Protein AF-A0A968SMR2-F1 (afdb_monomer_lite)

Foldseek 3Di:
DDPDPDPPPPCDLVQQQQWQKDFQPQWAPPPDQFIAAPVRDTHRHDPQRSQLLVQRPRPDGLNVSQVVDPDGDRSVVVVVCVVRRGMDTHGDD

Secondary structure (DSSP, 8-state):
--PPPP------HHHHTTSEEEE-TT-BSTTSSEEE-TT--EEE--HHHHHHHHH--SSSBHHHHHHH-SSPPPHHHHHHHHHTTSEEEE---

pLDDT: mean 86.88, std 14.04, range [44.16, 96.81]

Radius of gyration: 13.29 Å; chains: 1; bounding box: 29×33×32 Å

Sequence (93 aa):
MGKPPLPVHSWDPESILTATAHLSPCITRWPSQNVFNYRYEVITLSDPAYAFLQAVDGQQTVGSLLGTLADPLVPAEVLKLVEQGLLLLEPRS

Structure (mmCIF, N/CA/C/O backbone):
data_AF-A0A968SMR2-F1
#
_entry.id   AF-A0A968SM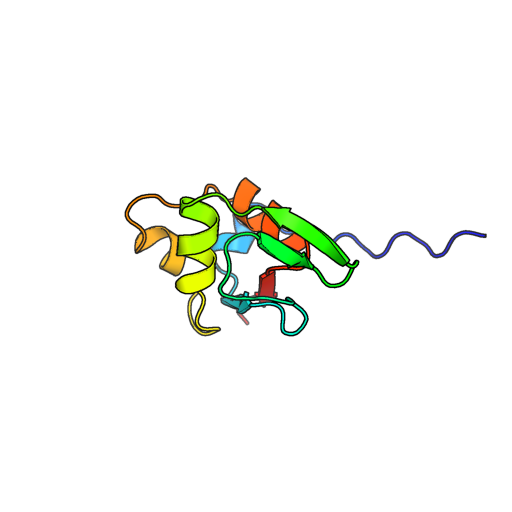R2-F1
#
loop_
_atom_site.group_PDB
_atom_site.id
_atom_site.type_symbol
_atom_site.label_atom_id
_atom_site.label_alt_id
_atom_site.label_comp_id
_atom_site.label_asym_id
_atom_site.label_entity_id
_atom_site.label_seq_id
_atom_site.pdbx_PDB_ins_code
_atom_site.Cartn_x
_atom_site.Cartn_y
_atom_site.Cartn_z
_atom_site.occupancy
_atom_site.B_iso_or_equiv
_atom_site.auth_seq_id
_atom_site.auth_comp_id
_atom_site.auth_asym_id
_atom_site.auth_atom_id
_atom_site.pdbx_PDB_model_num
ATOM 1 N N . MET A 1 1 ? 13.702 21.146 -21.053 1.00 44.16 1 MET A N 1
ATOM 2 C CA . MET A 1 1 ? 14.240 20.323 -19.948 1.00 44.16 1 MET A CA 1
ATOM 3 C C . MET A 1 1 ? 13.493 20.696 -18.682 1.00 44.16 1 MET A C 1
ATOM 5 O O . MET A 1 1 ? 13.405 21.882 -18.408 1.00 44.16 1 MET A O 1
ATOM 9 N N . GLY A 1 2 ? 12.940 19.713 -17.968 1.00 48.78 2 GLY A N 1
ATOM 10 C CA . GLY A 1 2 ? 12.288 19.906 -16.668 1.00 48.78 2 GLY A CA 1
ATOM 11 C C . GLY A 1 2 ? 10.771 20.068 -16.741 1.00 48.78 2 GLY A C 1
ATOM 12 O O . GLY A 1 2 ? 10.259 21.171 -16.597 1.00 48.78 2 GLY A O 1
ATOM 13 N N . LYS A 1 3 ? 10.035 18.962 -16.922 1.00 49.12 3 LYS A N 1
ATOM 14 C CA . LYS A 1 3 ? 8.667 18.899 -16.383 1.00 49.12 3 LYS A CA 1
ATOM 15 C C . LYS A 1 3 ? 8.829 19.137 -14.872 1.00 49.12 3 LYS A C 1
ATOM 17 O O . LYS A 1 3 ? 9.662 18.433 -14.292 1.00 49.12 3 LYS A O 1
ATOM 22 N N . PRO A 1 4 ? 8.149 20.116 -14.247 1.00 47.56 4 PRO A N 1
ATOM 23 C CA . PRO A 1 4 ? 8.200 20.242 -12.795 1.00 47.56 4 PRO A CA 1
ATOM 24 C C . PRO A 1 4 ? 7.841 18.875 -12.191 1.00 47.56 4 PRO A C 1
ATOM 26 O O . PRO A 1 4 ? 6.985 18.188 -12.767 1.00 47.56 4 PRO A O 1
ATOM 29 N N . PRO A 1 5 ? 8.531 18.428 -11.123 1.00 53.53 5 PRO A N 1
ATOM 30 C CA . PRO A 1 5 ? 8.181 17.176 -10.468 1.00 53.53 5 PRO A CA 1
ATOM 31 C C . PRO A 1 5 ? 6.684 17.223 -10.184 1.00 53.53 5 PRO A C 1
ATOM 33 O O . PRO A 1 5 ? 6.179 18.245 -9.712 1.00 53.53 5 PRO A O 1
ATOM 36 N N . LEU A 1 6 ? 5.970 16.162 -10.574 1.00 47.38 6 LEU A N 1
ATOM 37 C CA . LEU A 1 6 ? 4.552 16.046 -10.254 1.00 47.38 6 LEU A CA 1
ATOM 38 C C . LEU A 1 6 ? 4.419 16.341 -8.758 1.00 47.38 6 LEU A C 1
ATOM 40 O O . LEU A 1 6 ? 5.242 15.816 -8.001 1.00 47.38 6 LEU A O 1
ATOM 44 N N . PRO A 1 7 ? 3.484 17.217 -8.345 1.00 46.22 7 PRO A N 1
ATOM 45 C CA . PRO A 1 7 ? 3.324 17.544 -6.941 1.00 46.22 7 PRO A CA 1
ATOM 46 C C . PRO A 1 7 ? 3.183 16.225 -6.193 1.00 46.22 7 PRO A C 1
ATOM 48 O O . PRO A 1 7 ? 2.249 15.463 -6.444 1.00 46.22 7 PRO A O 1
ATOM 51 N N . VAL A 1 8 ? 4.182 15.922 -5.362 1.00 53.97 8 VAL A N 1
ATOM 52 C CA . VAL A 1 8 ? 4.140 14.774 -4.467 1.00 53.97 8 VAL A CA 1
ATOM 53 C C . VAL A 1 8 ? 2.932 15.056 -3.601 1.00 53.97 8 VAL A C 1
ATOM 55 O O . VAL A 1 8 ? 2.932 16.040 -2.865 1.00 53.97 8 VAL A O 1
ATOM 58 N N . HIS A 1 9 ? 1.859 14.289 -3.783 1.00 56.91 9 HIS A N 1
ATOM 59 C CA . HIS A 1 9 ? 0.715 14.395 -2.900 1.00 56.91 9 HIS A CA 1
ATOM 60 C C . HIS A 1 9 ? 1.240 13.983 -1.528 1.00 56.91 9 HIS A C 1
ATOM 62 O O . HIS A 1 9 ? 1.515 12.807 -1.293 1.00 56.91 9 HIS A O 1
ATOM 68 N N . SER A 1 10 ? 1.520 14.976 -0.690 1.00 61.91 10 SER A N 1
ATOM 69 C CA . SER A 1 10 ? 2.084 14.813 0.640 1.00 61.91 10 SER A CA 1
ATOM 70 C C . SER A 1 10 ? 0.978 14.280 1.535 1.00 61.91 10 SER A C 1
ATOM 72 O O . SER A 1 10 ? 0.322 15.024 2.251 1.00 61.91 10 SER A O 1
ATOM 74 N N . TRP A 1 11 ? 0.712 12.985 1.390 1.00 73.75 11 TRP A N 1
ATOM 75 C C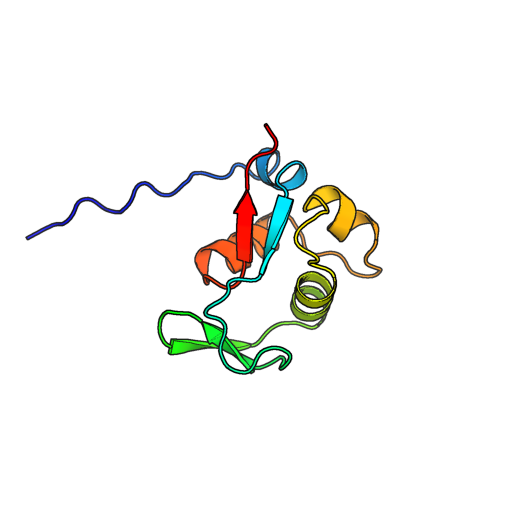A . TRP A 1 11 ? -0.096 12.218 2.314 1.00 73.75 11 TRP A CA 1
ATOM 76 C C . TRP A 1 11 ? 0.650 12.173 3.647 1.00 73.75 11 TRP A C 1
ATOM 78 O O . TRP A 1 11 ? 1.645 11.462 3.790 1.00 73.75 11 TRP A O 1
ATOM 88 N N . ASP A 1 12 ? 0.189 12.950 4.620 1.00 75.44 12 ASP A N 1
ATOM 89 C CA . ASP A 1 12 ? 0.689 12.852 5.985 1.00 75.44 12 ASP A CA 1
ATOM 90 C C . ASP A 1 12 ? 0.255 11.509 6.599 1.00 75.44 12 ASP A C 1
ATOM 92 O O . ASP A 1 12 ? -0.869 11.064 6.338 1.00 75.44 12 ASP A O 1
ATOM 96 N N . PRO A 1 13 ? 1.077 10.867 7.452 1.00 68.75 13 PRO A N 1
ATOM 97 C CA . PRO A 1 13 ? 0.775 9.556 8.034 1.00 68.75 13 PRO A CA 1
ATOM 98 C C . PRO A 1 13 ? -0.589 9.467 8.731 1.00 68.75 13 PRO A C 1
ATOM 100 O O . PRO A 1 13 ? -1.217 8.414 8.723 1.00 68.75 13 PRO A O 1
ATOM 103 N N . GLU A 1 14 ? -1.064 10.565 9.318 1.00 76.19 14 GLU A N 1
ATOM 104 C CA . GLU A 1 14 ? -2.374 10.619 9.976 1.00 76.19 14 GLU A CA 1
ATOM 105 C C . GLU A 1 14 ? -3.529 10.718 8.969 1.00 76.19 14 GLU A C 1
ATOM 107 O O . GLU A 1 14 ? -4.595 10.142 9.183 1.00 76.19 14 GLU A O 1
ATOM 112 N N . SER A 1 15 ? -3.308 11.391 7.835 1.00 83.00 15 SER A N 1
ATOM 113 C CA . SER A 1 15 ? -4.320 11.576 6.789 1.00 83.00 15 SER A CA 1
ATOM 114 C C . SER A 1 15 ? -4.599 10.302 5.990 1.00 83.00 15 SER A C 1
ATOM 116 O O . SER A 1 15 ? -5.707 10.122 5.490 1.00 83.00 15 SER A O 1
ATOM 118 N N . ILE A 1 16 ? -3.636 9.376 5.907 1.00 88.88 16 ILE A N 1
ATOM 119 C CA . ILE A 1 16 ? -3.836 8.129 5.156 1.00 88.88 16 ILE A CA 1
ATOM 120 C C . ILE A 1 16 ? -4.855 7.225 5.839 1.00 88.88 16 ILE A C 1
ATOM 122 O O . ILE A 1 16 ? -5.578 6.501 5.167 1.00 88.88 16 ILE A O 1
ATOM 126 N N . LEU A 1 17 ? -4.920 7.259 7.175 1.00 91.94 17 LEU A N 1
ATOM 127 C CA . LEU A 1 17 ? -5.751 6.345 7.962 1.00 91.94 17 LEU A CA 1
ATOM 128 C C . LEU A 1 17 ? -7.245 6.547 7.687 1.00 91.94 17 LEU A C 1
ATOM 130 O O . LEU A 1 17 ? -8.039 5.611 7.822 1.00 91.94 17 LEU A O 1
ATOM 134 N N . THR A 1 18 ? -7.630 7.756 7.284 1.00 92.50 18 THR A N 1
ATOM 135 C CA . THR A 1 18 ? -9.008 8.110 6.940 1.00 92.50 18 THR A CA 1
ATOM 136 C C . THR A 1 18 ? -9.306 7.980 5.447 1.00 92.50 18 THR A C 1
ATOM 138 O O . THR A 1 18 ? -10.481 7.996 5.085 1.00 92.50 18 THR A O 1
ATOM 141 N N . ALA A 1 19 ? -8.286 7.816 4.598 1.00 92.56 19 ALA A N 1
ATOM 142 C CA . ALA A 1 19 ? -8.437 7.657 3.157 1.00 92.56 19 ALA A CA 1
ATOM 143 C C . ALA A 1 19 ? -8.948 6.257 2.793 1.00 92.56 19 ALA A C 1
ATOM 145 O O . ALA A 1 19 ? -8.535 5.260 3.395 1.00 92.56 19 ALA A O 1
ATOM 146 N N . THR A 1 20 ? -9.825 6.180 1.793 1.00 94.75 20 THR A N 1
ATOM 147 C CA . THR A 1 20 ? -10.299 4.914 1.222 1.00 94.75 20 THR A CA 1
ATOM 148 C C . THR A 1 20 ? -9.194 4.310 0.367 1.00 94.75 20 THR A C 1
ATOM 150 O O . THR A 1 20 ? -8.603 4.986 -0.480 1.00 94.75 20 THR A O 1
ATOM 153 N N . ALA A 1 21 ? -8.885 3.039 0.612 1.00 94.69 21 ALA A N 1
ATOM 154 C CA . ALA A 1 21 ? -7.834 2.332 -0.103 1.00 94.69 21 ALA A CA 1
ATOM 155 C C . ALA A 1 21 ? -8.400 1.645 -1.350 1.00 94.69 21 ALA A C 1
ATOM 157 O O . ALA A 1 21 ? -9.395 0.929 -1.267 1.00 94.69 21 ALA A O 1
ATOM 158 N N . HIS A 1 22 ? -7.729 1.804 -2.489 1.00 95.12 22 HIS A N 1
ATOM 159 C CA . HIS A 1 22 ? -8.059 1.131 -3.744 1.00 95.12 22 HIS A CA 1
ATOM 160 C C . HIS A 1 22 ? -6.822 0.449 -4.321 1.00 95.12 22 HIS A C 1
ATOM 162 O O . HIS A 1 22 ? -5.728 1.014 -4.327 1.00 95.12 22 HIS A O 1
ATOM 168 N N . LEU A 1 23 ? -6.989 -0.758 -4.861 1.00 94.25 23 LEU A N 1
ATOM 169 C CA . LEU A 1 23 ? -5.924 -1.397 -5.627 1.00 94.25 23 LEU A CA 1
ATOM 170 C C . LEU A 1 23 ? -5.703 -0.660 -6.945 1.00 94.25 23 LEU A C 1
ATOM 172 O O . LEU A 1 23 ? -6.654 -0.296 -7.641 1.00 94.25 23 LEU A O 1
ATOM 176 N N . SER A 1 24 ? -4.438 -0.493 -7.321 1.00 93.12 24 SER A N 1
ATOM 177 C CA . SER A 1 24 ? -4.105 0.037 -8.637 1.00 93.12 24 SER A CA 1
ATOM 178 C C . SER A 1 24 ? -4.623 -0.899 -9.745 1.00 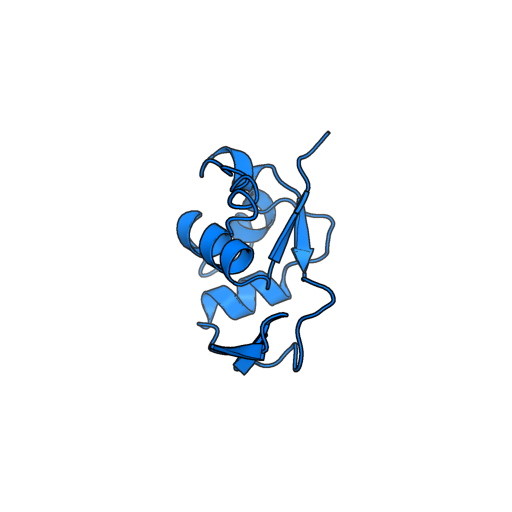93.12 24 SER A C 1
ATOM 180 O O . SER A 1 24 ? -4.307 -2.090 -9.744 1.00 93.12 24 SER A O 1
ATOM 182 N N . PRO A 1 25 ? -5.343 -0.390 -10.762 1.00 88.75 25 PRO A N 1
ATOM 183 C CA . PRO A 1 25 ? -5.857 -1.218 -11.860 1.00 88.75 25 PRO A CA 1
ATOM 184 C C . PRO A 1 25 ? -4.752 -1.727 -12.801 1.00 88.75 25 PRO A C 1
ATOM 186 O O . PRO A 1 25 ? -4.974 -2.639 -13.591 1.00 88.75 25 PRO A O 1
ATOM 189 N N . CYS A 1 26 ? -3.556 -1.137 -12.725 1.00 86.69 26 CYS A N 1
ATOM 190 C CA . CYS A 1 26 ? -2.423 -1.440 -13.598 1.00 86.69 26 CYS A CA 1
ATOM 191 C C . CYS A 1 26 ? -1.440 -2.467 -13.003 1.00 86.69 26 CYS A C 1
ATOM 193 O O . CYS A 1 26 ? -0.350 -2.641 -13.551 1.00 86.69 26 CYS A O 1
ATOM 195 N N . ILE A 1 27 ? -1.767 -3.119 -11.878 1.00 92.19 27 ILE A N 1
ATOM 196 C CA . ILE A 1 27 ? -0.880 -4.128 -11.283 1.00 92.19 27 ILE A CA 1
ATOM 197 C C . ILE A 1 27 ? -0.920 -5.388 -12.140 1.00 92.19 27 ILE A C 1
ATOM 199 O O . ILE A 1 27 ? -1.951 -6.045 -12.277 1.00 92.19 27 ILE A O 1
ATOM 203 N N . THR A 1 28 ? 0.228 -5.770 -12.686 1.00 92.06 28 THR A N 1
ATOM 204 C CA . THR A 1 28 ? 0.328 -6.992 -13.486 1.00 92.06 28 THR A CA 1
ATOM 205 C C . THR A 1 28 ? 0.746 -8.161 -12.597 1.00 92.06 28 THR A C 1
ATOM 207 O O . THR A 1 28 ? 1.616 -8.020 -11.736 1.00 92.06 28 THR A O 1
ATOM 210 N N . ARG A 1 29 ? 0.153 -9.340 -12.837 1.00 91.00 29 ARG A N 1
ATOM 211 C CA . ARG A 1 29 ? 0.328 -10.591 -12.062 1.00 91.00 29 ARG A CA 1
ATOM 212 C C . ARG A 1 29 ? -0.266 -10.590 -10.653 1.00 91.00 29 ARG A C 1
ATOM 214 O O . ARG A 1 29 ? -0.069 -11.564 -9.929 1.00 91.00 29 ARG A O 1
ATOM 221 N N . TRP A 1 30 ? -1.025 -9.569 -10.264 1.00 91.44 30 TRP A N 1
ATOM 222 C CA . TRP A 1 30 ? -1.869 -9.650 -9.071 1.00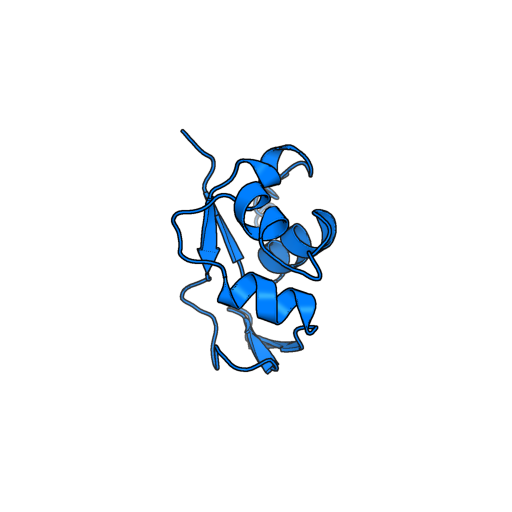 91.44 30 TRP A CA 1
ATOM 223 C C . TRP A 1 30 ? -2.925 -10.763 -9.253 1.00 91.44 30 TRP A C 1
ATOM 225 O O . TRP A 1 30 ? -3.497 -10.842 -10.344 1.00 91.44 30 TRP A O 1
ATOM 235 N N . PRO A 1 31 ? -3.177 -11.646 -8.263 1.00 91.56 31 PRO A N 1
ATOM 236 C CA . PRO A 1 31 ? -2.725 -11.617 -6.865 1.00 91.56 31 PRO A CA 1
ATOM 237 C C . PRO A 1 31 ? -1.524 -12.535 -6.543 1.00 91.56 31 PRO A C 1
ATOM 239 O O . PRO A 1 31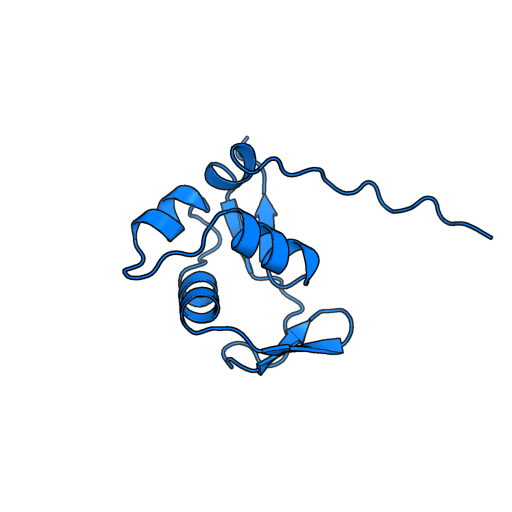 ? -1.608 -13.405 -5.679 1.00 91.56 31 PRO A O 1
ATOM 242 N N . SER A 1 32 ? -0.380 -12.344 -7.206 1.00 93.31 32 SER A N 1
ATOM 243 C CA . SER A 1 32 ? 0.908 -12.949 -6.810 1.00 93.31 32 SER A CA 1
ATOM 244 C C . SER A 1 32 ? 1.664 -12.054 -5.818 1.00 93.31 32 SER A C 1
ATOM 246 O O . SER A 1 32 ? 1.493 -10.842 -5.843 1.00 93.31 32 SER A O 1
ATOM 248 N N . GLN A 1 33 ? 2.576 -12.613 -5.012 1.00 93.44 33 GLN A N 1
ATOM 249 C CA . GLN A 1 33 ? 3.498 -11.814 -4.179 1.00 93.44 33 GLN A CA 1
ATOM 250 C C . GLN A 1 33 ? 4.580 -11.083 -4.997 1.00 93.44 33 GLN A C 1
ATOM 252 O O . GLN A 1 33 ? 5.145 -10.098 -4.537 1.00 93.44 33 GLN A O 1
ATOM 257 N N . ASN A 1 34 ? 4.867 -11.547 -6.217 1.00 94.19 34 ASN A N 1
ATOM 258 C CA . ASN A 1 34 ? 5.789 -10.893 -7.144 1.00 94.19 34 ASN A CA 1
ATOM 259 C C . ASN A 1 34 ? 4.990 -10.248 -8.278 1.00 94.19 34 ASN A C 1
ATOM 261 O O . ASN A 1 34 ? 4.559 -10.940 -9.210 1.00 94.19 34 ASN A O 1
ATOM 265 N N . VAL A 1 35 ? 4.792 -8.937 -8.186 1.00 94.69 35 VAL A N 1
ATOM 266 C CA . VAL A 1 35 ? 3.994 -8.152 -9.135 1.00 94.69 35 VAL A CA 1
ATOM 267 C C . VAL A 1 35 ? 4.855 -7.188 -9.928 1.00 94.69 35 VAL A C 1
ATOM 269 O O . VAL A 1 35 ? 5.979 -6.868 -9.543 1.00 94.69 35 VAL A O 1
ATOM 272 N N . PHE A 1 36 ? 4.301 -6.707 -11.035 1.00 92.81 36 PHE A N 1
ATOM 273 C CA . PHE A 1 36 ? 4.848 -5.555 -11.736 1.00 92.81 36 PHE A CA 1
ATOM 274 C C . PHE A 1 36 ? 3.940 -4.358 -11.499 1.00 92.81 36 PHE A C 1
ATOM 276 O O . PHE A 1 36 ? 2.724 -4.447 -11.702 1.00 92.81 36 PHE A O 1
ATOM 283 N N . ASN A 1 37 ? 4.531 -3.245 -11.074 1.00 91.12 37 ASN A N 1
ATOM 284 C CA . ASN A 1 37 ? 3.812 -1.981 -11.020 1.00 91.12 37 ASN A CA 1
ATOM 285 C C . ASN A 1 37 ? 3.635 -1.386 -12.430 1.00 91.12 37 ASN A C 1
ATOM 287 O O . ASN A 1 37 ? 4.133 -1.916 -13.425 1.00 91.12 37 ASN A O 1
ATOM 291 N N . TYR A 1 38 ? 2.971 -0.232 -12.515 1.00 86.88 38 TYR A N 1
ATOM 292 C CA . TYR A 1 38 ? 2.787 0.498 -13.776 1.00 86.88 38 TYR A CA 1
ATOM 293 C C . TYR A 1 38 ? 4.107 0.826 -14.504 1.00 86.88 38 TYR A C 1
ATOM 295 O O . TYR A 1 38 ? 4.141 0.941 -15.727 1.00 86.88 38 TYR A O 1
ATOM 303 N N . ARG A 1 39 ? 5.210 0.967 -13.762 1.00 89.69 39 ARG A N 1
ATOM 304 C CA . ARG A 1 39 ? 6.545 1.258 -14.302 1.00 89.69 39 ARG A CA 1
ATOM 305 C C . ARG A 1 39 ? 7.295 -0.003 -14.745 1.00 89.69 39 ARG A C 1
ATOM 307 O O . ARG A 1 39 ? 8.458 0.107 -15.121 1.00 89.69 39 ARG A O 1
ATOM 314 N N . TYR A 1 40 ? 6.644 -1.171 -14.725 1.00 89.56 40 TYR A N 1
ATOM 315 C CA . TYR A 1 40 ? 7.237 -2.488 -14.980 1.00 89.56 40 TYR A CA 1
ATOM 316 C C . TYR A 1 40 ? 8.386 -2.842 -14.022 1.00 89.56 40 TYR A C 1
ATOM 318 O O . TYR A 1 40 ? 9.231 -3.682 -14.329 1.00 89.56 40 TYR A O 1
ATOM 326 N N . GLU A 1 41 ? 8.412 -2.226 -12.841 1.00 90.94 41 GLU A N 1
ATOM 327 C CA . GLU A 1 41 ? 9.345 -2.576 -11.776 1.00 90.94 41 GLU A CA 1
ATOM 328 C C . GLU A 1 41 ? 8.826 -3.823 -11.057 1.00 90.94 41 GLU A C 1
ATOM 330 O O . GLU A 1 41 ? 7.631 -3.933 -10.767 1.00 90.94 41 GLU A O 1
ATOM 335 N N . VAL A 1 42 ? 9.724 -4.769 -10.774 1.00 93.50 42 VAL A N 1
ATOM 336 C CA . VAL A 1 42 ? 9.390 -5.962 -9.989 1.00 93.50 42 VAL A CA 1
ATOM 337 C C . VAL A 1 42 ? 9.264 -5.552 -8.530 1.00 93.50 42 VAL A C 1
ATOM 339 O O . VAL A 1 42 ? 10.244 -5.119 -7.924 1.00 93.50 42 VAL A O 1
ATOM 342 N N . ILE A 1 43 ? 8.074 -5.722 -7.964 1.00 94.25 43 ILE A N 1
ATOM 343 C CA . ILE A 1 43 ? 7.824 -5.525 -6.541 1.00 94.25 43 ILE A CA 1
ATOM 344 C C . ILE A 1 43 ? 7.552 -6.884 -5.904 1.00 94.25 43 ILE A C 1
ATOM 346 O O . ILE A 1 43 ? 6.605 -7.582 -6.275 1.00 94.25 43 ILE A O 1
ATOM 350 N N . THR A 1 44 ? 8.390 -7.245 -4.937 1.00 95.06 44 THR A N 1
ATOM 351 C CA . THR A 1 44 ? 8.174 -8.400 -4.063 1.00 95.06 44 THR A CA 1
ATOM 352 C C . THR A 1 44 ? 7.493 -7.915 -2.792 1.00 95.06 44 THR A C 1
ATOM 354 O O . THR A 1 44 ? 8.058 -7.125 -2.035 1.00 95.06 44 THR A O 1
ATOM 357 N N . LEU A 1 45 ? 6.261 -8.365 -2.587 1.00 95.25 45 LEU A N 1
ATOM 358 C CA . LEU A 1 45 ? 5.451 -8.050 -1.421 1.00 95.25 45 LEU A CA 1
ATOM 359 C C . LEU A 1 45 ? 5.883 -8.921 -0.242 1.00 95.25 45 LEU A C 1
ATOM 361 O O . LEU A 1 45 ? 6.028 -10.134 -0.388 1.00 95.25 45 LEU A O 1
ATOM 365 N N . SER A 1 46 ? 6.061 -8.301 0.922 1.00 95.50 46 SER A N 1
ATOM 366 C CA . SER A 1 46 ? 6.126 -9.030 2.188 1.00 95.50 46 SER A CA 1
ATOM 367 C C . SER A 1 46 ? 4.761 -9.648 2.502 1.00 95.50 46 SER A C 1
ATOM 369 O O . SER A 1 46 ? 3.738 -9.186 1.992 1.00 95.50 46 SER A O 1
ATOM 371 N N . ASP A 1 47 ? 4.722 -10.667 3.358 1.00 95.62 47 ASP A N 1
ATOM 372 C CA . ASP A 1 47 ? 3.465 -11.277 3.803 1.00 95.62 47 ASP A CA 1
ATOM 373 C C . ASP A 1 47 ? 2.441 -10.263 4.355 1.00 95.62 47 ASP A C 1
ATOM 375 O O . ASP A 1 47 ? 1.302 -10.290 3.876 1.00 95.62 47 ASP A O 1
ATOM 379 N N . PRO A 1 48 ? 2.796 -9.306 5.244 1.00 95.88 48 PRO A N 1
ATOM 380 C CA . PRO A 1 48 ? 1.837 -8.299 5.703 1.00 95.88 48 PRO A CA 1
ATOM 381 C C . PRO A 1 48 ? 1.394 -7.350 4.582 1.00 95.88 48 PRO A C 1
ATOM 383 O O . PRO A 1 48 ? 0.228 -6.960 4.529 1.00 95.88 48 PRO A O 1
ATOM 386 N N . ALA A 1 49 ? 2.274 -7.019 3.628 1.00 95.75 49 ALA A N 1
ATOM 387 C CA . ALA A 1 49 ? 1.906 -6.168 2.497 1.00 95.75 49 ALA A CA 1
ATOM 388 C C . ALA A 1 49 ? 0.959 -6.872 1.524 1.00 95.75 49 ALA A C 1
ATOM 390 O O . ALA A 1 49 ? 0.009 -6.270 1.023 1.00 95.75 49 ALA A O 1
ATOM 391 N N . TYR A 1 50 ? 1.200 -8.156 1.280 1.00 96.31 50 TYR A N 1
ATOM 392 C CA . TYR A 1 50 ? 0.324 -8.996 0.481 1.00 96.31 50 TYR A CA 1
ATOM 393 C C . TYR A 1 50 ? -1.050 -9.137 1.141 1.00 96.31 50 TYR A C 1
ATOM 395 O O . TYR A 1 50 ? -2.057 -8.874 0.487 1.00 96.31 50 TYR A O 1
ATOM 403 N N . ALA A 1 51 ? -1.094 -9.458 2.438 1.00 95.94 51 ALA A N 1
ATOM 404 C CA . ALA A 1 51 ? -2.337 -9.574 3.198 1.00 95.94 51 ALA A CA 1
ATOM 405 C C . ALA A 1 51 ? -3.129 -8.258 3.210 1.00 95.94 51 ALA A C 1
ATOM 407 O O . ALA A 1 51 ? -4.339 -8.266 2.985 1.00 95.94 51 ALA A O 1
ATOM 408 N N . PHE A 1 52 ? -2.448 -7.122 3.394 1.00 96.81 52 PHE A N 1
ATOM 409 C CA . PHE A 1 52 ? -3.073 -5.806 3.306 1.00 96.81 52 PHE A CA 1
ATOM 410 C C . PHE A 1 52 ? -3.704 -5.568 1.933 1.00 96.81 52 PHE A C 1
ATOM 412 O O . PHE A 1 52 ? -4.893 -5.274 1.860 1.00 96.81 52 PHE A O 1
ATOM 419 N N . LEU A 1 53 ? -2.954 -5.752 0.841 1.00 95.62 53 LEU A N 1
ATOM 420 C CA . LEU A 1 53 ? -3.470 -5.559 -0.519 1.00 95.62 53 LEU A CA 1
ATOM 421 C C . LEU A 1 53 ? -4.616 -6.527 -0.860 1.00 95.62 53 LEU A C 1
ATOM 423 O O . LEU A 1 53 ? -5.515 -6.156 -1.608 1.00 95.62 53 LEU A O 1
ATOM 427 N N . GLN A 1 54 ? -4.626 -7.744 -0.307 1.00 95.62 54 GLN A N 1
ATOM 428 C CA . GLN A 1 54 ? -5.752 -8.675 -0.452 1.00 95.62 54 GLN A CA 1
ATOM 429 C C . GLN A 1 54 ? -7.017 -8.213 0.278 1.00 95.62 54 GLN A C 1
ATOM 431 O O . GLN A 1 54 ? -8.116 -8.530 -0.171 1.00 95.62 54 GLN A O 1
ATOM 436 N N . ALA A 1 55 ? -6.873 -7.485 1.387 1.00 95.25 55 ALA A N 1
ATOM 437 C CA . ALA A 1 55 ? -7.996 -6.947 2.147 1.00 95.25 55 ALA A CA 1
ATOM 438 C C . ALA A 1 55 ? -8.592 -5.672 1.519 1.00 95.25 55 ALA A C 1
ATOM 440 O O . ALA A 1 55 ? -9.719 -5.308 1.846 1.00 95.25 55 ALA A O 1
ATOM 441 N N . VAL A 1 56 ? -7.862 -4.997 0.621 1.00 95.50 56 VAL A N 1
ATOM 442 C CA . VAL A 1 56 ? -8.333 -3.780 -0.054 1.00 95.50 56 VAL A CA 1
ATOM 443 C C . VAL A 1 56 ? -9.522 -4.098 -0.966 1.00 95.50 56 VAL A C 1
ATOM 445 O O . VAL A 1 56 ? -9.385 -4.764 -1.991 1.00 95.50 56 VAL A O 1
ATOM 448 N N . ASP A 1 57 ? -10.684 -3.549 -0.617 1.00 92.94 57 ASP A N 1
ATOM 449 C CA . ASP A 1 57 ? -11.961 -3.753 -1.310 1.00 92.94 57 ASP A CA 1
ATOM 450 C C . ASP A 1 57 ? -12.482 -2.499 -2.037 1.00 92.94 57 ASP A C 1
ATOM 452 O O . ASP A 1 57 ? -13.507 -2.554 -2.718 1.00 92.94 57 ASP A O 1
ATOM 456 N N . GLY A 1 58 ? -11.786 -1.363 -1.915 1.00 92.12 58 GLY A N 1
ATOM 457 C CA . GLY A 1 58 ? -12.223 -0.090 -2.485 1.00 92.12 58 GLY A CA 1
ATOM 458 C C . GLY A 1 58 ? -13.376 0.577 -1.735 1.00 92.12 58 GLY A C 1
ATOM 459 O O . GLY A 1 58 ? -14.015 1.458 -2.304 1.00 92.12 58 GLY A O 1
ATOM 460 N N . GLN A 1 59 ? -13.703 0.137 -0.518 1.00 92.69 59 GLN A N 1
ATOM 461 C CA . GLN A 1 59 ? -14.799 0.666 0.306 1.00 92.69 59 GLN A CA 1
ATOM 462 C C . GLN A 1 59 ? -14.326 1.086 1.699 1.00 92.69 59 GLN A C 1
ATOM 464 O O . GLN A 1 59 ? -14.860 2.032 2.280 1.00 92.69 59 GLN A O 1
ATOM 469 N N . GLN A 1 60 ? -13.336 0.387 2.250 1.00 94.19 60 GLN A N 1
ATOM 470 C CA . GLN A 1 60 ? -12.827 0.639 3.593 1.00 94.19 60 GLN A CA 1
ATOM 471 C C . GLN A 1 60 ? -11.652 1.621 3.602 1.00 94.19 60 GLN A C 1
ATOM 473 O O . GLN A 1 60 ? -10.869 1.717 2.652 1.00 94.19 60 GLN A O 1
ATOM 478 N N . THR A 1 61 ? -11.507 2.341 4.718 1.00 95.00 61 THR A N 1
ATOM 479 C CA . THR A 1 61 ? -10.341 3.202 4.923 1.00 95.00 61 THR A CA 1
ATOM 480 C C . THR A 1 61 ? -9.113 2.381 5.290 1.00 95.00 61 THR A C 1
ATOM 482 O O . THR A 1 61 ? -9.229 1.280 5.837 1.00 95.00 61 THR A O 1
ATOM 485 N N . VAL A 1 62 ? -7.921 2.936 5.058 1.00 94.50 62 VAL A N 1
ATOM 486 C CA . VAL A 1 62 ? -6.655 2.308 5.471 1.00 94.50 62 VAL A CA 1
ATOM 487 C C . VAL A 1 62 ? -6.684 1.955 6.958 1.00 94.50 62 VAL A C 1
ATOM 489 O O . VAL A 1 62 ? -6.325 0.842 7.325 1.00 94.50 62 VAL A O 1
ATOM 492 N N . GLY A 1 63 ? -7.152 2.863 7.818 1.00 94.38 63 GLY A N 1
ATOM 493 C CA . GLY A 1 63 ? -7.227 2.627 9.260 1.00 94.38 63 GLY A CA 1
ATOM 494 C C . GLY A 1 63 ? -8.131 1.449 9.631 1.00 94.38 63 GLY A C 1
ATOM 495 O O . GLY A 1 63 ? -7.759 0.642 10.481 1.00 94.38 63 GLY A O 1
ATOM 496 N N . SER A 1 64 ? -9.284 1.306 8.967 1.00 94.94 64 SER A N 1
ATOM 497 C CA . SER A 1 64 ? -10.167 0.151 9.162 1.00 94.94 64 SER A CA 1
ATOM 498 C C . SER A 1 64 ? -9.505 -1.146 8.708 1.00 94.94 64 SER A C 1
ATOM 500 O O . SER A 1 64 ? -9.499 -2.109 9.468 1.00 94.94 64 SER A O 1
ATOM 502 N N . LEU A 1 65 ? -8.889 -1.157 7.523 1.00 95.38 65 LEU A N 1
ATOM 503 C CA . LEU A 1 65 ? -8.194 -2.332 6.993 1.00 95.38 65 LEU A CA 1
ATOM 504 C C . LEU A 1 65 ? -7.059 -2.778 7.919 1.00 95.38 65 LEU A C 1
ATOM 506 O O . LEU A 1 65 ? -7.019 -3.940 8.318 1.00 95.38 65 LEU A O 1
ATOM 510 N N . LEU A 1 66 ? -6.194 -1.852 8.342 1.00 95.00 66 LEU A N 1
ATOM 511 C CA . LEU A 1 66 ? -5.110 -2.144 9.283 1.00 95.00 66 LEU A CA 1
ATOM 512 C C . LEU A 1 66 ? -5.638 -2.698 10.615 1.00 95.00 66 LEU A C 1
ATOM 514 O O . LEU A 1 66 ? -5.043 -3.614 11.166 1.00 95.00 66 LEU A O 1
ATOM 518 N N . GLY A 1 67 ? -6.781 -2.218 11.108 1.00 94.62 67 GLY A N 1
ATOM 519 C CA . GLY A 1 67 ? -7.392 -2.734 12.338 1.00 94.62 67 GLY A CA 1
ATOM 520 C C . GLY A 1 67 ? -7.925 -4.171 12.249 1.00 94.62 67 GLY A C 1
ATOM 521 O O . GLY A 1 67 ? -8.173 -4.784 13.286 1.00 94.62 67 GLY A O 1
ATOM 522 N N . THR A 1 68 ? -8.113 -4.715 11.042 1.00 93.62 68 THR A N 1
ATOM 523 C CA . THR A 1 68 ? -8.643 -6.078 10.830 1.00 93.62 68 THR A CA 1
ATOM 524 C C . THR A 1 68 ? -7.562 -7.141 10.647 1.00 93.62 68 THR A C 1
ATOM 526 O O . THR A 1 68 ? -7.845 -8.334 10.766 1.00 93.62 68 THR A O 1
ATOM 529 N N . LEU A 1 69 ? -6.329 -6.729 10.351 1.00 93.50 69 LEU A N 1
ATOM 530 C CA . LEU A 1 69 ? -5.227 -7.638 10.052 1.00 93.50 69 LEU A CA 1
ATOM 531 C C . LEU A 1 69 ? -4.540 -8.102 11.339 1.00 93.50 69 LEU A C 1
ATOM 533 O O . LEU A 1 69 ? -4.334 -7.323 12.265 1.00 93.50 69 LEU A O 1
ATOM 537 N N . ALA A 1 70 ? -4.148 -9.378 11.380 1.00 91.25 70 ALA A N 1
ATOM 538 C CA . ALA A 1 70 ? -3.396 -9.935 12.507 1.00 91.25 70 ALA A CA 1
ATOM 539 C C . ALA A 1 70 ? -1.964 -9.372 12.598 1.00 91.25 70 ALA A C 1
ATOM 541 O O . ALA A 1 70 ? -1.433 -9.234 13.697 1.00 91.25 70 ALA A O 1
ATOM 542 N N . ASP A 1 71 ? -1.368 -9.045 11.447 1.00 92.88 71 ASP A N 1
ATOM 543 C CA . ASP A 1 71 ? -0.053 -8.412 11.313 1.00 92.88 71 ASP A CA 1
ATOM 544 C C . ASP A 1 71 ? -0.182 -7.182 10.394 1.00 92.88 71 ASP A C 1
ATOM 546 O O . ASP A 1 71 ? -0.064 -7.300 9.170 1.00 92.88 71 ASP A O 1
ATOM 550 N N . PRO A 1 72 ? -0.576 -6.018 10.943 1.00 93.56 72 PRO A N 1
ATOM 551 C CA . PRO A 1 72 ? -0.841 -4.830 10.148 1.00 93.56 72 PRO A CA 1
ATOM 552 C C . PRO A 1 72 ? 0.444 -4.104 9.748 1.00 93.56 72 PRO A C 1
ATOM 554 O O . PRO A 1 72 ? 1.376 -3.961 10.537 1.00 93.56 72 PRO A O 1
ATOM 557 N N . LEU A 1 73 ? 0.442 -3.551 8.535 1.00 94.06 73 LEU A N 1
ATOM 558 C CA . LEU A 1 73 ? 1.476 -2.620 8.092 1.00 94.06 73 LEU A CA 1
ATOM 559 C C . LEU A 1 73 ? 1.496 -1.353 8.948 1.00 94.06 73 LEU A C 1
ATOM 561 O O . LEU A 1 73 ? 0.453 -0.853 9.383 1.00 94.06 73 LEU A O 1
ATOM 565 N N . VAL A 1 74 ? 2.673 -0.748 9.093 1.00 93.12 74 VAL A N 1
ATOM 566 C CA . VAL A 1 74 ? 2.747 0.623 9.617 1.00 93.12 74 VAL A CA 1
ATOM 567 C C . VAL A 1 74 ? 2.359 1.639 8.530 1.00 93.12 74 VAL A C 1
ATOM 569 O O . VAL A 1 74 ? 2.553 1.373 7.340 1.00 93.12 74 VAL A O 1
ATOM 572 N N . PRO A 1 75 ? 1.875 2.847 8.884 1.00 90.56 75 PRO A N 1
ATOM 573 C CA . PRO A 1 75 ? 1.455 3.848 7.897 1.00 90.56 75 PRO A CA 1
ATOM 574 C C . PRO A 1 75 ? 2.513 4.186 6.832 1.00 90.56 75 PRO A C 1
ATOM 576 O O . PRO A 1 75 ? 2.189 4.384 5.663 1.00 90.56 75 PRO A O 1
ATOM 579 N N . ALA A 1 76 ? 3.794 4.188 7.211 1.00 90.25 76 ALA A N 1
ATOM 580 C CA . ALA A 1 76 ? 4.902 4.420 6.285 1.00 90.25 76 ALA A CA 1
ATOM 581 C C . ALA A 1 76 ? 5.025 3.331 5.199 1.00 90.25 76 ALA A C 1
ATOM 583 O O . ALA A 1 76 ? 5.408 3.621 4.068 1.00 90.25 76 ALA A O 1
ATOM 584 N N . GLU A 1 77 ? 4.681 2.080 5.511 1.00 92.81 77 GLU A N 1
ATOM 585 C CA . GLU A 1 77 ? 4.684 0.992 4.529 1.00 92.81 77 GLU A CA 1
ATOM 586 C C . GLU A 1 77 ? 3.497 1.094 3.572 1.00 92.81 77 GLU A C 1
ATOM 588 O O . GLU A 1 77 ? 3.651 0.827 2.382 1.00 92.81 77 GLU A O 1
ATOM 593 N N . VAL A 1 78 ? 2.338 1.557 4.050 1.00 93.31 78 VAL A N 1
ATOM 594 C CA . VAL A 1 78 ? 1.190 1.851 3.179 1.00 93.31 78 VAL A CA 1
ATOM 595 C C . VAL A 1 78 ? 1.546 2.960 2.187 1.00 93.31 78 VAL A C 1
ATOM 597 O O . VAL A 1 78 ? 1.293 2.817 0.993 1.00 93.31 78 VAL A O 1
ATOM 600 N N . LEU A 1 79 ? 2.204 4.029 2.647 1.00 90.88 79 LEU A N 1
ATOM 601 C CA . LEU A 1 79 ? 2.706 5.093 1.770 1.00 90.88 79 LEU A CA 1
ATOM 602 C C . LEU A 1 79 ? 3.670 4.556 0.711 1.00 90.88 79 LEU A C 1
ATOM 604 O O . LEU A 1 79 ? 3.546 4.897 -0.463 1.00 90.88 79 LEU A O 1
ATOM 608 N N . LYS A 1 80 ? 4.570 3.646 1.089 1.00 92.19 80 LYS A N 1
ATOM 609 C CA . LYS A 1 80 ? 5.469 2.988 0.137 1.00 92.19 80 LYS A CA 1
ATOM 610 C C . LYS A 1 80 ? 4.704 2.230 -0.955 1.00 92.19 80 LYS A C 1
ATOM 612 O O . LYS A 1 80 ? 5.112 2.278 -2.112 1.00 92.19 80 LYS A O 1
ATOM 617 N N . LEU A 1 81 ? 3.583 1.575 -0.637 1.00 93.44 81 LEU A N 1
ATOM 618 C CA . LEU A 1 81 ? 2.736 0.913 -1.644 1.00 93.44 81 LEU A CA 1
ATOM 619 C C . LEU A 1 81 ? 2.103 1.916 -2.625 1.00 93.44 81 LEU A C 1
ATOM 621 O O . LEU A 1 81 ? 1.963 1.607 -3.813 1.00 93.44 81 LEU A O 1
ATOM 625 N N . VAL A 1 82 ? 1.763 3.118 -2.153 1.00 92.00 82 VAL A N 1
ATOM 626 C CA . VAL A 1 82 ? 1.275 4.225 -2.995 1.00 92.00 82 VAL A CA 1
ATOM 627 C C . VAL A 1 82 ? 2.386 4.742 -3.906 1.00 92.00 82 VAL A C 1
ATOM 629 O O . VAL A 1 82 ? 2.193 4.846 -5.116 1.00 92.00 82 VAL A O 1
ATOM 632 N N . GLU A 1 83 ? 3.578 4.991 -3.363 1.00 90.50 83 GLU A N 1
ATOM 633 C CA . GLU A 1 83 ? 4.758 5.420 -4.131 1.00 90.50 83 GLU A CA 1
ATOM 634 C C . GLU A 1 83 ? 5.167 4.391 -5.193 1.00 90.50 83 GLU A C 1
ATOM 636 O O . GLU A 1 83 ? 5.566 4.747 -6.304 1.00 90.50 83 GLU A O 1
ATOM 641 N N . GLN A 1 84 ? 5.027 3.103 -4.873 1.00 91.75 84 GLN A N 1
ATOM 642 C CA . GLN A 1 84 ? 5.264 1.993 -5.794 1.00 91.75 84 GLN A CA 1
ATOM 643 C C . GLN A 1 84 ? 4.153 1.831 -6.839 1.00 91.75 84 GLN A C 1
ATOM 645 O O . GLN A 1 84 ? 4.308 1.023 -7.754 1.00 91.75 84 GLN A O 1
ATOM 650 N N . GLY A 1 85 ? 3.053 2.582 -6.741 1.00 91.56 85 GLY A N 1
ATOM 651 C CA . GLY A 1 85 ? 1.935 2.534 -7.680 1.00 91.56 85 GLY A CA 1
ATOM 652 C C . GLY A 1 85 ? 1.101 1.258 -7.579 1.00 91.56 85 GLY A C 1
ATOM 653 O O . GLY A 1 85 ? 0.448 0.887 -8.554 1.00 91.56 85 GLY A O 1
ATOM 654 N N . LEU A 1 86 ? 1.125 0.575 -6.433 1.00 93.94 86 LEU A N 1
ATOM 655 C CA . LEU A 1 86 ? 0.305 -0.610 -6.153 1.00 93.94 86 LEU A CA 1
ATOM 656 C C . LEU A 1 86 ? -1.007 -0.252 -5.448 1.00 93.94 86 LEU A C 1
ATOM 658 O O . LEU A 1 86 ? -1.984 -0.992 -5.541 1.00 93.94 86 LEU A O 1
ATOM 662 N N . LEU A 1 87 ? -1.030 0.889 -4.768 1.00 94.12 87 LEU A N 1
ATOM 663 C CA . LEU A 1 87 ? -2.178 1.375 -4.024 1.00 94.12 87 LEU A CA 1
ATOM 664 C C . LEU A 1 87 ? -2.538 2.791 -4.474 1.00 94.12 87 LEU A C 1
ATOM 666 O O . LEU A 1 87 ? -1.664 3.627 -4.699 1.00 94.12 87 LEU A O 1
ATOM 670 N N . LEU A 1 88 ? -3.831 3.062 -4.564 1.00 92.75 88 LEU A N 1
ATOM 671 C CA . LEU A 1 88 ? -4.398 4.388 -4.750 1.00 92.75 88 LEU A CA 1
ATOM 672 C C . LEU A 1 88 ? -5.173 4.752 -3.485 1.00 92.75 88 LEU A C 1
ATOM 674 O O . LEU A 1 88 ? -5.872 3.915 -2.914 1.00 92.75 88 LEU A O 1
ATOM 678 N N . LEU A 1 89 ? -5.036 5.999 -3.049 1.00 92.25 89 LEU A N 1
ATOM 679 C CA . LEU A 1 89 ? -5.758 6.533 -1.901 1.00 92.25 89 LEU A CA 1
ATOM 680 C C . LEU A 1 89 ? -6.744 7.589 -2.380 1.00 92.25 89 LEU A C 1
ATOM 682 O O . LEU A 1 89 ? -6.372 8.492 -3.133 1.00 92.25 89 LEU A O 1
ATOM 686 N N . GLU A 1 90 ? -7.985 7.476 -1.924 1.00 90.44 90 GLU A N 1
ATOM 687 C CA . GLU A 1 90 ? -9.018 8.483 -2.133 1.00 90.44 90 GLU A CA 1
ATOM 688 C C . GLU A 1 90 ? -9.292 9.215 -0.808 1.00 90.44 90 GLU A C 1
ATOM 690 O O . GLU A 1 90 ? -9.565 8.564 0.207 1.00 90.44 90 GLU A O 1
ATOM 695 N N . PRO A 1 91 ? -9.209 10.558 -0.770 1.00 85.62 91 PRO A N 1
ATOM 696 C CA . PRO A 1 91 ? -9.553 11.307 0.430 1.00 85.62 91 PRO A CA 1
ATOM 697 C C . PRO A 1 91 ? -11.053 11.180 0.708 1.00 85.62 91 PRO A C 1
ATOM 699 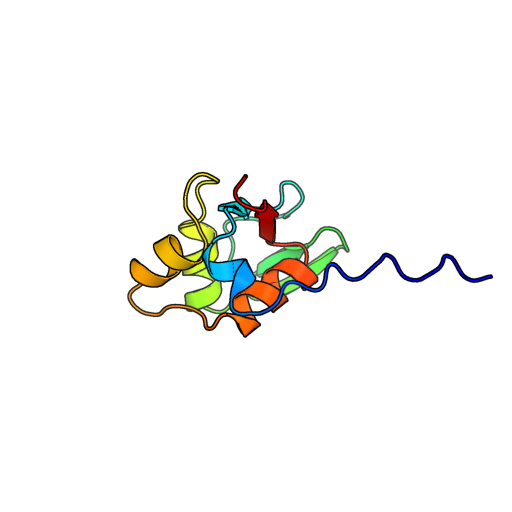O O . PRO A 1 91 ? -11.882 11.363 -0.183 1.00 85.62 91 PRO A O 1
ATOM 702 N N . ARG A 1 92 ? -11.408 10.900 1.964 1.00 70.88 92 ARG A N 1
ATOM 703 C CA . ARG A 1 92 ? -12.807 10.837 2.392 1.00 70.88 92 ARG A CA 1
ATOM 704 C C . ARG A 1 92 ? -13.411 12.245 2.351 1.00 70.88 92 ARG A C 1
ATOM 706 O O . ARG A 1 92 ? -12.924 13.132 3.051 1.00 70.88 92 ARG A O 1
ATOM 713 N N . SER A 1 93 ? -14.415 12.436 1.493 1.00 56.44 93 SER A N 1
ATOM 714 C CA . SER A 1 93 ? -15.187 13.682 1.362 1.00 56.44 93 SER A CA 1
ATOM 715 C C . SER A 1 93 ? -16.238 13.840 2.455 1.00 56.44 93 SER A C 1
ATOM 717 O O . SER A 1 93 ? -16.672 12.812 3.028 1.00 56.44 93 SER A O 1
#